Protein AF-A0A651HIM4-F1 (afdb_monomer)

Sequence (150 aa):
MAFEGTDPEVRRVMHVRQCFLGEIRIPLHVDEDRSRTWIVTRQPHGLRLKHDHRHPDGTEEEITQYGGDTRESGSATTQEFHADAFTAELVPGAGNNIWTMELHPGGLFAYQLVRTGEDWVVRWEFDLTAPVDPPPAPWGYEDTEPTHGG

Neare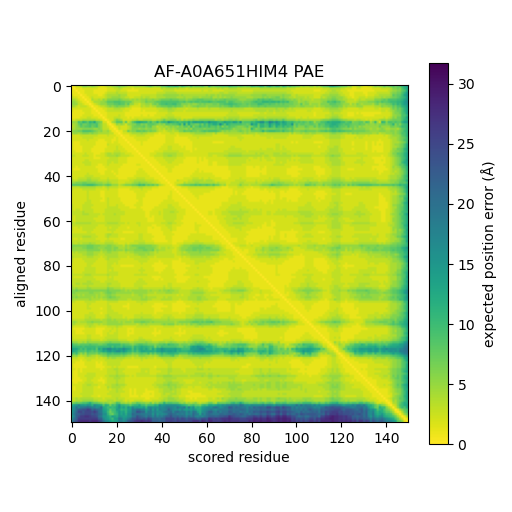st PDB structures (foldseek):
  4gzv-assembly2_H  TM=3.608E-01  e=1.273E-01  Bacteroides ovatus ATCC 8483
  1dky-assembly1_A  TM=3.509E-01  e=6.997E-01  Escherichia coli
  3dpq-assembly1_E  TM=3.080E-01  e=9.131E-01  Escherichia coli K-12
  1q5l-assembly1_A  TM=2.779E-01  e=2.140E+00  Escherichia coli

Mean predicted aligned error: 4.21 Å

Secondary structure (DSSP, 8-state):
-EEEES-SSS-EEEE--EEETTEEEEEEEETTEEEEEEEEEEETTEEEEEEEEB-TTSPBPSS-SEEEE-SS---SSEEEEEE-HHHHHHSTTGGGEEEEEEEETTTEEEEEEEETTSS-EEEEEEEEEEEEPPPPPPTT-TT-------

Structure (mmCIF, N/CA/C/O backbone):
data_AF-A0A651HIM4-F1
#
_entry.id   AF-A0A651HIM4-F1
#
loop_
_atom_site.group_PDB
_atom_site.id
_atom_site.type_symbol
_atom_site.label_atom_id
_atom_site.label_alt_id
_atom_site.label_comp_id
_atom_site.label_asym_id
_atom_site.label_entity_id
_atom_site.label_seq_id
_atom_site.pdbx_PDB_ins_code
_atom_site.Cartn_x
_atom_site.Cartn_y
_atom_site.Cartn_z
_atom_site.occupancy
_atom_site.B_iso_or_equiv
_atom_site.auth_seq_id
_atom_site.auth_comp_id
_atom_site.auth_asym_id
_atom_site.auth_atom_id
_atom_site.pdbx_PDB_model_num
ATOM 1 N N . MET A 1 1 ? -0.524 -10.274 -11.247 1.00 87.25 1 MET A N 1
ATOM 2 C CA . MET A 1 1 ? -0.765 -9.292 -12.337 1.00 87.25 1 MET A CA 1
ATOM 3 C C . MET A 1 1 ? -0.085 -7.988 -11.964 1.00 87.25 1 MET A C 1
ATOM 5 O O . MET A 1 1 ? -0.160 -7.630 -10.792 1.00 87.25 1 MET A O 1
ATOM 9 N N . ALA A 1 2 ? 0.581 -7.318 -12.905 1.00 94.12 2 ALA A N 1
ATOM 10 C CA . ALA A 1 2 ? 1.283 -6.060 -12.661 1.00 94.12 2 ALA A CA 1
ATOM 11 C C . ALA A 1 2 ? 0.692 -4.918 -13.495 1.00 94.12 2 ALA A C 1
ATOM 13 O O . ALA A 1 2 ? 0.234 -5.148 -14.613 1.00 94.12 2 ALA A O 1
ATOM 14 N N . PHE A 1 3 ? 0.704 -3.712 -12.931 1.00 96.62 3 PHE A N 1
ATOM 15 C CA . PHE A 1 3 ? 0.113 -2.509 -13.511 1.00 96.62 3 PHE A CA 1
ATOM 16 C C . PHE A 1 3 ? 1.030 -1.316 -13.252 1.00 96.62 3 PHE A C 1
ATOM 18 O O . PHE A 1 3 ? 1.561 -1.166 -12.147 1.00 96.62 3 PHE A O 1
ATOM 25 N N . GLU A 1 4 ? 1.229 -0.488 -14.271 1.00 95.94 4 GLU A N 1
ATOM 26 C CA . GLU A 1 4 ? 2.030 0.730 -14.172 1.00 95.94 4 GLU A CA 1
ATOM 27 C C . GLU A 1 4 ? 1.163 1.907 -13.700 1.00 95.94 4 GLU A C 1
ATOM 29 O O . GLU A 1 4 ? -0.042 1.962 -13.959 1.00 95.94 4 GLU A O 1
ATOM 34 N N . GLY A 1 5 ? 1.768 2.809 -12.931 1.00 95.00 5 GLY A N 1
ATOM 35 C CA . GLY A 1 5 ? 1.113 4.008 -12.430 1.00 95.00 5 GLY A CA 1
ATOM 36 C C . GLY A 1 5 ? 0.836 5.020 -13.541 1.00 95.00 5 GLY A C 1
ATOM 37 O O . GLY A 1 5 ? 1.515 5.039 -14.564 1.00 95.00 5 GLY A O 1
ATOM 38 N N . THR A 1 6 ? -0.154 5.886 -13.334 1.00 92.56 6 THR A N 1
ATOM 39 C CA . THR A 1 6 ? -0.569 6.898 -14.325 1.00 92.56 6 THR A CA 1
ATOM 40 C C . THR A 1 6 ? 0.291 8.168 -14.322 1.00 92.56 6 THR A C 1
ATOM 42 O O . THR A 1 6 ? 0.195 8.973 -15.248 1.00 92.56 6 THR A O 1
ATOM 45 N N . ASP A 1 7 ? 1.126 8.357 -13.298 1.00 89.06 7 ASP A N 1
ATOM 46 C CA . ASP A 1 7 ? 2.066 9.475 -13.186 1.00 89.06 7 ASP A CA 1
ATOM 47 C C . ASP A 1 7 ? 3.316 9.222 -14.056 1.00 89.06 7 ASP A C 1
ATOM 49 O O . ASP A 1 7 ? 4.058 8.276 -13.777 1.00 89.06 7 ASP A O 1
ATOM 53 N N . PRO A 1 8 ? 3.579 10.052 -15.084 1.00 85.94 8 PRO A N 1
ATOM 54 C CA . PRO A 1 8 ? 4.688 9.845 -16.009 1.00 85.94 8 PRO A CA 1
ATOM 55 C C . PRO A 1 8 ? 6.059 10.266 -15.458 1.00 85.94 8 PRO A C 1
ATOM 57 O O . PRO A 1 8 ? 7.065 9.991 -16.110 1.00 85.94 8 PRO A O 1
ATOM 60 N N . GLU A 1 9 ? 6.134 10.964 -14.318 1.00 89.75 9 GLU A N 1
ATOM 61 C CA . GLU A 1 9 ? 7.410 11.485 -13.800 1.00 89.75 9 GLU A CA 1
ATOM 62 C C . GLU A 1 9 ? 8.257 10.412 -13.112 1.00 89.75 9 GLU A C 1
ATOM 64 O O . GLU A 1 9 ? 9.486 10.466 -13.155 1.00 89.75 9 GLU A O 1
ATOM 69 N N . VAL A 1 10 ? 7.605 9.440 -12.475 1.00 90.31 10 VAL A N 1
ATOM 70 C CA . VAL A 1 10 ? 8.260 8.358 -11.737 1.00 90.31 10 VAL A CA 1
ATOM 71 C C . VAL A 1 10 ? 7.568 7.055 -12.080 1.00 90.31 10 VAL A C 1
ATOM 73 O O . VAL A 1 10 ? 6.369 6.886 -11.819 1.00 90.31 10 VAL A O 1
ATOM 76 N N . ARG A 1 11 ? 8.335 6.100 -12.607 1.00 94.31 11 ARG A N 1
ATOM 77 C CA . ARG A 1 11 ? 7.782 4.814 -13.003 1.00 94.31 11 ARG A CA 1
ATOM 78 C C . ARG A 1 11 ? 7.475 3.982 -11.767 1.00 94.31 11 ARG A C 1
ATOM 80 O O . ARG A 1 11 ? 8.369 3.517 -11.062 1.00 94.31 11 ARG A O 1
ATOM 87 N N . ARG A 1 12 ? 6.185 3.757 -11.521 1.00 96.81 12 ARG A N 1
ATOM 88 C CA . ARG A 1 12 ? 5.699 2.930 -10.412 1.00 96.81 12 ARG A CA 1
ATOM 89 C C . ARG A 1 12 ? 4.999 1.704 -10.957 1.00 96.81 12 ARG A C 1
ATOM 91 O O . ARG A 1 12 ? 4.097 1.842 -11.772 1.00 96.81 12 ARG A O 1
ATOM 98 N N . VAL A 1 13 ? 5.366 0.518 -10.487 1.00 97.38 13 VAL A N 1
ATOM 99 C CA . VAL A 1 13 ? 4.701 -0.729 -10.886 1.00 97.38 13 VAL A CA 1
ATOM 100 C C . VAL A 1 13 ? 4.143 -1.424 -9.654 1.00 97.38 13 VAL A C 1
ATOM 102 O O . VAL A 1 13 ? 4.893 -1.911 -8.804 1.00 97.38 13 VAL A O 1
ATOM 105 N N . MET A 1 14 ? 2.815 -1.484 -9.569 1.00 96.75 14 MET A N 1
ATOM 106 C CA . MET A 1 14 ? 2.101 -2.279 -8.577 1.00 96.75 14 MET A CA 1
ATOM 107 C C . MET A 1 14 ? 1.967 -3.706 -9.098 1.00 96.75 14 MET A C 1
ATOM 109 O O . MET A 1 14 ? 1.416 -3.938 -10.173 1.00 96.75 14 MET A O 1
ATOM 113 N N . HIS A 1 15 ? 2.417 -4.682 -8.320 1.00 94.19 15 HIS A N 1
ATOM 114 C CA . HIS A 1 15 ? 2.308 -6.092 -8.661 1.00 94.19 15 HIS A CA 1
ATOM 115 C C . HIS A 1 15 ? 1.424 -6.795 -7.632 1.00 94.19 15 HIS A C 1
ATOM 117 O O . HIS A 1 15 ? 1.826 -6.998 -6.499 1.00 94.19 15 HIS A O 1
ATOM 123 N N . VAL A 1 16 ? 0.227 -7.242 -8.012 1.00 84.50 16 VAL A N 1
ATOM 124 C CA . VAL A 1 16 ? -0.525 -8.208 -7.194 1.00 84.50 16 VAL A CA 1
ATOM 125 C C . VAL A 1 16 ? 0.101 -9.578 -7.435 1.00 84.50 16 VAL A C 1
ATOM 127 O O . VAL A 1 16 ? -0.246 -10.270 -8.401 1.00 84.50 16 VAL A O 1
ATOM 130 N N . ARG A 1 17 ? 1.114 -9.901 -6.626 1.00 75.75 17 ARG A N 1
ATOM 131 C CA . ARG A 1 17 ? 1.963 -11.089 -6.794 1.00 75.75 17 ARG A CA 1
ATOM 132 C C . ARG A 1 17 ? 1.490 -12.260 -5.938 1.00 75.75 17 ARG A C 1
ATOM 134 O O . ARG A 1 17 ? 1.717 -13.405 -6.306 1.00 75.75 17 ARG A O 1
ATOM 141 N N . GLN A 1 18 ? 0.884 -11.972 -4.788 1.00 80.06 18 GLN A N 1
ATOM 142 C CA . GLN A 1 18 ? 0.846 -12.905 -3.674 1.00 80.06 18 GLN A CA 1
ATOM 143 C C . GLN A 1 18 ? -0.500 -12.893 -2.946 1.00 80.06 18 GLN A C 1
ATOM 145 O O . GLN A 1 18 ? -0.795 -11.934 -2.243 1.00 80.06 18 GLN A O 1
ATOM 150 N N . CYS A 1 19 ? -1.296 -13.956 -3.080 1.00 84.44 19 CYS A N 1
ATOM 151 C CA . CYS A 1 19 ? -2.573 -14.120 -2.383 1.00 84.44 19 CYS A CA 1
ATOM 152 C C . CYS A 1 19 ? -2.597 -15.436 -1.591 1.00 84.44 19 CYS A C 1
ATOM 154 O O . CYS A 1 19 ? -2.546 -16.520 -2.167 1.00 84.44 19 CYS A O 1
ATOM 156 N N . PHE A 1 20 ? -2.722 -15.333 -0.272 1.00 86.50 20 PHE A N 1
ATOM 157 C CA . PHE A 1 20 ? -2.920 -16.430 0.672 1.00 86.50 20 PHE A CA 1
ATOM 158 C C . PHE A 1 20 ? -4.343 -16.372 1.253 1.00 86.50 20 PHE A C 1
ATOM 160 O O . PHE A 1 20 ? -5.051 -15.380 1.088 1.00 86.50 20 PHE A O 1
ATOM 167 N N . LEU A 1 21 ? -4.761 -17.406 1.997 1.00 85.69 21 LEU A N 1
ATOM 168 C CA . LEU A 1 21 ? -6.124 -17.521 2.553 1.00 85.69 21 LEU A CA 1
ATOM 169 C C . LEU A 1 21 ? -6.563 -16.319 3.423 1.00 85.69 21 LEU A C 1
ATOM 171 O O . LEU A 1 21 ? -7.757 -16.073 3.580 1.00 85.69 21 LEU A O 1
ATOM 175 N N . GLY A 1 22 ? -5.617 -15.569 3.991 1.00 91.25 22 GLY A N 1
ATOM 176 C CA . GLY A 1 22 ? -5.901 -14.402 4.828 1.00 91.25 22 GLY A CA 1
ATOM 177 C C . GLY A 1 22 ? -4.942 -13.237 4.631 1.00 91.25 22 GLY A C 1
ATOM 178 O O . GLY A 1 22 ? -4.949 -12.330 5.454 1.00 91.25 22 GLY A O 1
ATOM 179 N N . GLU A 1 23 ? -4.114 -13.253 3.590 1.00 93.69 23 GLU A N 1
ATOM 180 C CA . GLU A 1 23 ? -3.102 -12.222 3.372 1.00 93.69 23 GLU A CA 1
ATOM 181 C C . GLU A 1 23 ? -2.882 -11.993 1.883 1.00 93.69 23 GLU A C 1
ATOM 183 O O . GLU A 1 23 ? -2.755 -12.943 1.114 1.00 93.69 23 GLU A O 1
ATOM 188 N N . ILE A 1 24 ? -2.811 -10.731 1.483 1.00 93.69 24 ILE A N 1
ATOM 189 C CA . ILE A 1 24 ? -2.422 -10.321 0.140 1.00 93.69 24 ILE A CA 1
ATOM 190 C C . ILE A 1 24 ? -1.160 -9.484 0.277 1.00 93.69 24 ILE A C 1
ATOM 192 O O . ILE A 1 24 ? -1.123 -8.554 1.081 1.00 93.69 24 ILE A O 1
ATOM 196 N N . ARG A 1 25 ? -0.138 -9.791 -0.521 1.00 94.75 25 ARG A N 1
ATOM 197 C CA . ARG A 1 25 ? 1.064 -8.964 -0.631 1.00 94.75 25 ARG A CA 1
ATOM 198 C C . ARG A 1 25 ? 1.132 -8.355 -2.022 1.00 94.75 25 ARG A C 1
ATOM 200 O O . ARG A 1 25 ? 1.047 -9.050 -3.041 1.00 94.75 25 ARG A O 1
ATOM 207 N N . ILE A 1 26 ? 1.276 -7.040 -2.043 1.00 96.38 26 ILE A N 1
ATOM 208 C CA . ILE A 1 26 ? 1.249 -6.210 -3.239 1.00 96.38 26 ILE A CA 1
ATOM 209 C C . ILE A 1 26 ? 2.571 -5.440 -3.295 1.00 96.38 26 ILE A C 1
ATOM 211 O O . ILE A 1 26 ? 2.687 -4.366 -2.700 1.00 96.38 26 ILE A O 1
ATOM 215 N N . PRO A 1 27 ? 3.599 -5.997 -3.953 1.00 96.69 27 PRO A N 1
ATOM 216 C CA . PRO A 1 27 ? 4.837 -5.268 -4.183 1.00 96.69 27 PRO A CA 1
ATOM 217 C C . PRO A 1 27 ? 4.622 -3.988 -4.993 1.00 96.69 27 PRO A C 1
ATOM 219 O O . PRO A 1 27 ? 3.908 -3.995 -5.999 1.00 96.69 27 PRO A O 1
ATOM 222 N N . LEU A 1 28 ? 5.290 -2.914 -4.581 1.00 97.25 28 LEU A N 1
ATOM 223 C CA . LEU A 1 28 ? 5.335 -1.635 -5.280 1.00 97.25 28 LEU A CA 1
ATOM 224 C C . LEU A 1 28 ? 6.783 -1.336 -5.673 1.00 97.25 28 LEU A C 1
ATOM 226 O O . LEU A 1 28 ? 7.624 -1.060 -4.821 1.00 97.25 28 LEU A O 1
ATOM 230 N N . HIS A 1 29 ? 7.056 -1.365 -6.971 1.00 97.00 29 HIS A N 1
ATOM 231 C CA . HIS A 1 29 ? 8.361 -1.011 -7.522 1.00 97.00 29 HIS A CA 1
ATOM 232 C C . HIS A 1 29 ? 8.359 0.464 -7.895 1.00 97.00 29 HIS A C 1
ATOM 234 O O . HIS A 1 29 ? 7.386 0.935 -8.485 1.00 97.00 29 HIS A O 1
ATOM 240 N N . VAL A 1 30 ? 9.431 1.172 -7.559 1.00 96.44 30 VAL A N 1
ATOM 241 C CA . VAL A 1 30 ? 9.658 2.563 -7.960 1.00 96.44 30 VAL A CA 1
ATOM 242 C C . VAL A 1 30 ? 10.988 2.584 -8.693 1.00 96.44 30 VAL A C 1
ATOM 244 O O . VAL A 1 30 ? 12.030 2.430 -8.065 1.00 96.44 30 VAL A O 1
ATOM 247 N N . ASP A 1 31 ? 10.945 2.686 -10.017 1.00 94.75 31 ASP A N 1
ATOM 248 C CA . ASP A 1 31 ? 12.114 2.464 -10.872 1.00 94.75 31 ASP A CA 1
ATOM 249 C C . ASP A 1 31 ? 12.817 1.128 -10.516 1.00 94.75 31 ASP A C 1
ATOM 251 O O . ASP A 1 31 ? 12.173 0.071 -10.522 1.00 94.75 31 ASP A O 1
ATOM 255 N N . GLU A 1 32 ? 14.116 1.139 -10.197 1.00 95.19 32 GLU A N 1
ATOM 256 C CA . GLU A 1 32 ? 14.867 -0.047 -9.756 1.00 95.19 32 GLU A CA 1
ATOM 257 C C . GLU A 1 32 ? 14.711 -0.384 -8.263 1.00 95.19 32 GLU A C 1
ATOM 259 O O . GLU A 1 32 ? 15.215 -1.420 -7.815 1.00 95.19 32 GLU A O 1
ATOM 264 N N . ASP A 1 33 ? 14.039 0.462 -7.481 1.00 97.31 33 ASP A N 1
ATOM 265 C CA . ASP A 1 33 ? 13.811 0.247 -6.055 1.00 97.31 33 ASP A CA 1
ATOM 266 C C . ASP A 1 33 ? 12.661 -0.748 -5.838 1.00 97.31 33 ASP A C 1
ATOM 268 O O . ASP A 1 33 ? 11.510 -0.526 -6.233 1.00 97.31 33 ASP A O 1
ATOM 272 N N . ARG A 1 34 ? 12.995 -1.866 -5.184 1.00 96.75 34 ARG A N 1
ATOM 273 C CA . ARG A 1 34 ? 12.105 -3.012 -4.949 1.00 96.75 34 ARG A CA 1
ATOM 274 C C . ARG A 1 34 ? 11.835 -3.255 -3.465 1.00 96.75 34 ARG A C 1
ATOM 276 O O . ARG A 1 34 ? 11.461 -4.364 -3.083 1.00 96.75 34 ARG A O 1
ATOM 283 N N . SER A 1 35 ? 12.056 -2.237 -2.636 1.00 97.56 35 SER A N 1
ATOM 284 C CA . SER A 1 35 ? 11.957 -2.320 -1.174 1.00 97.56 35 SER A CA 1
ATOM 285 C C . SER A 1 35 ? 10.534 -2.499 -0.659 1.00 97.56 35 SER A C 1
ATOM 287 O O . SER A 1 35 ? 10.359 -3.059 0.418 1.00 97.56 35 SER A O 1
ATOM 289 N N . ARG A 1 36 ? 9.516 -2.027 -1.390 1.00 97.62 36 ARG A N 1
ATOM 290 C CA . ARG A 1 36 ? 8.174 -1.792 -0.835 1.00 97.62 36 ARG A CA 1
ATOM 291 C C . ARG A 1 36 ? 7.212 -2.926 -1.148 1.00 97.62 36 ARG A C 1
ATOM 293 O O . ARG A 1 36 ? 6.997 -3.283 -2.307 1.00 97.62 36 ARG A O 1
ATOM 300 N N . THR A 1 37 ? 6.541 -3.416 -0.114 1.00 97.69 37 THR A N 1
ATOM 301 C CA . THR A 1 37 ? 5.415 -4.340 -0.234 1.00 97.69 37 THR A CA 1
ATOM 302 C C . THR A 1 37 ? 4.280 -3.908 0.685 1.00 97.69 37 THR A C 1
ATOM 304 O O . THR A 1 37 ? 4.445 -3.820 1.900 1.00 97.69 37 THR A O 1
ATOM 307 N N . TRP A 1 38 ? 3.098 -3.673 0.115 1.00 98.25 38 TRP A N 1
ATOM 308 C CA . TRP A 1 38 ? 1.879 -3.536 0.907 1.00 98.25 38 TRP A CA 1
ATOM 309 C C . TRP A 1 38 ? 1.361 -4.916 1.288 1.00 98.25 38 TRP A C 1
ATOM 311 O O . TRP A 1 38 ? 1.106 -5.748 0.418 1.00 98.25 38 TRP A O 1
ATOM 321 N N . ILE A 1 39 ? 1.178 -5.152 2.579 1.00 97.56 39 ILE A N 1
ATOM 322 C CA . ILE A 1 39 ? 0.638 -6.395 3.118 1.00 97.56 39 ILE A CA 1
ATOM 323 C C . ILE A 1 39 ? -0.739 -6.095 3.698 1.00 97.56 39 ILE A C 1
ATOM 325 O O . ILE A 1 39 ? -0.863 -5.322 4.649 1.00 97.56 39 ILE A O 1
ATOM 329 N N . VAL A 1 40 ? -1.772 -6.696 3.111 1.00 97.69 40 VAL A N 1
ATOM 330 C CA . VAL A 1 40 ? -3.150 -6.616 3.595 1.00 97.69 40 VAL A CA 1
ATOM 331 C C . VAL A 1 40 ? -3.522 -7.948 4.225 1.00 97.69 40 VAL A C 1
ATOM 333 O O . VAL A 1 40 ? -3.639 -8.954 3.526 1.00 97.69 40 VAL A O 1
ATOM 336 N N . THR A 1 41 ? -3.744 -7.959 5.535 1.00 97.56 41 THR A N 1
ATOM 337 C CA . THR A 1 41 ? -4.038 -9.178 6.299 1.00 97.56 41 THR A CA 1
ATOM 338 C C . THR A 1 41 ? -5.441 -9.114 6.888 1.00 97.56 41 THR A C 1
ATOM 340 O O . THR A 1 41 ? -5.840 -8.113 7.490 1.00 97.56 41 THR A O 1
ATOM 343 N N . ARG A 1 42 ? -6.194 -10.209 6.766 1.00 96.44 42 ARG A N 1
ATOM 344 C CA . ARG A 1 42 ? -7.494 -10.373 7.413 1.00 96.44 42 ARG A CA 1
ATOM 345 C C . ARG A 1 42 ? -7.314 -10.540 8.918 1.00 96.44 42 ARG A C 1
ATOM 347 O O . ARG A 1 42 ? -6.585 -11.415 9.373 1.00 96.44 42 ARG A O 1
ATOM 354 N N . GLN A 1 43 ? -8.030 -9.728 9.681 1.00 95.00 43 GLN A N 1
ATOM 355 C CA . GLN A 1 43 ? -8.094 -9.783 11.138 1.00 95.00 43 GLN A CA 1
ATOM 356 C C . GLN A 1 43 ? -9.456 -10.342 11.586 1.00 95.00 43 GLN A C 1
ATOM 358 O O . GLN A 1 43 ? -10.409 -10.350 10.800 1.00 95.00 43 GLN A O 1
ATOM 363 N N . PRO A 1 44 ? -9.605 -10.768 12.856 1.00 93.75 44 PRO A N 1
ATOM 364 C CA . PRO A 1 44 ? -10.906 -11.169 13.396 1.00 93.75 44 PRO A CA 1
ATOM 365 C C . PRO A 1 44 ? -11.993 -10.089 13.266 1.00 93.75 44 PRO A C 1
ATOM 367 O O . PRO A 1 44 ? -13.167 -10.416 13.110 1.00 93.75 44 PRO A O 1
ATOM 370 N N . HIS A 1 45 ? -11.599 -8.810 13.302 1.00 89.81 45 HIS A N 1
ATOM 371 C CA . HIS A 1 45 ? -12.509 -7.660 13.317 1.00 89.81 45 HIS A CA 1
ATOM 372 C C . HIS A 1 45 ? -12.253 -6.650 12.188 1.00 89.81 45 HIS A C 1
ATOM 374 O O . HIS A 1 45 ? -12.537 -5.470 12.353 1.00 89.81 45 HIS A O 1
ATOM 380 N N . GLY A 1 46 ? -11.727 -7.095 11.043 1.00 95.88 46 GLY A N 1
ATOM 381 C CA . GLY A 1 46 ? -11.506 -6.215 9.895 1.00 95.88 46 GLY A CA 1
ATOM 382 C C . GLY A 1 46 ? -10.276 -6.592 9.085 1.00 95.88 46 GLY A C 1
ATOM 383 O O . GLY A 1 46 ? -9.947 -7.774 8.958 1.00 95.88 46 GLY A O 1
ATOM 384 N N . LEU A 1 47 ? -9.597 -5.587 8.543 1.00 98.00 47 LEU A N 1
ATOM 385 C CA . LEU A 1 47 ? -8.360 -5.740 7.786 1.00 98.00 47 LEU A CA 1
ATOM 386 C C . LEU A 1 47 ? -7.249 -4.892 8.411 1.00 98.00 47 LEU A C 1
ATOM 388 O O . LEU A 1 47 ? -7.499 -3.872 9.054 1.00 98.00 47 LEU A O 1
ATOM 392 N N . ARG A 1 48 ? -6.013 -5.313 8.170 1.00 98.50 48 ARG A N 1
ATOM 393 C CA . ARG A 1 48 ? -4.801 -4.580 8.517 1.00 98.50 48 ARG A CA 1
ATOM 394 C C . ARG A 1 48 ? -3.994 -4.325 7.259 1.00 98.50 48 ARG A C 1
ATOM 396 O O . ARG A 1 48 ? -3.809 -5.253 6.480 1.00 98.50 48 ARG A O 1
ATOM 403 N N . LEU A 1 49 ? -3.487 -3.109 7.110 1.00 98.75 49 LEU A N 1
ATOM 404 C CA . LEU A 1 49 ? -2.496 -2.741 6.107 1.00 98.75 49 LEU A CA 1
ATOM 405 C C . LEU A 1 49 ? -1.150 -2.505 6.792 1.00 98.75 49 LEU A C 1
ATOM 407 O O . LEU A 1 49 ? -1.075 -1.764 7.774 1.00 98.75 49 LEU A O 1
ATOM 411 N N . LYS A 1 50 ? -0.089 -3.097 6.247 1.00 98.69 50 LYS A N 1
ATOM 412 C CA . LYS A 1 50 ? 1.302 -2.878 6.650 1.00 98.69 50 LYS A CA 1
ATOM 413 C C . LYS A 1 50 ? 2.179 -2.577 5.438 1.00 98.69 50 LYS A C 1
ATOM 415 O O . LYS A 1 50 ? 1.956 -3.121 4.360 1.00 98.69 50 LYS A O 1
ATOM 420 N N . HIS A 1 51 ? 3.154 -1.698 5.624 1.00 98.50 51 HIS A N 1
ATOM 421 C CA . HIS A 1 51 ? 4.165 -1.331 4.639 1.00 98.50 51 HIS A CA 1
ATOM 422 C C . HIS A 1 51 ? 5.462 -2.030 5.015 1.00 98.50 51 HIS A C 1
ATOM 424 O O . HIS A 1 51 ? 6.189 -1.550 5.880 1.00 98.50 51 HIS A O 1
ATOM 430 N N . ASP A 1 52 ? 5.729 -3.174 4.395 1.00 98.38 52 ASP A N 1
ATOM 431 C CA . ASP A 1 52 ? 7.005 -3.857 4.555 1.00 98.38 52 ASP A CA 1
ATOM 432 C C . ASP A 1 52 ? 8.028 -3.229 3.607 1.00 98.38 52 ASP A C 1
ATOM 434 O O . ASP A 1 52 ? 7.843 -3.212 2.387 1.00 98.38 52 ASP A O 1
ATOM 438 N N . HIS A 1 53 ? 9.059 -2.651 4.202 1.00 98.19 53 HIS A N 1
ATOM 439 C CA . HIS A 1 53 ? 10.212 -2.060 3.558 1.00 98.19 53 HIS A CA 1
ATOM 440 C C . HIS A 1 53 ? 11.445 -2.898 3.875 1.00 98.19 53 HIS A C 1
ATOM 442 O O . HIS A 1 53 ? 11.742 -3.173 5.043 1.00 98.19 53 HIS A O 1
ATOM 448 N N . ARG A 1 54 ? 12.174 -3.279 2.827 1.00 98.19 54 ARG A N 1
ATOM 449 C CA . ARG A 1 54 ? 13.366 -4.121 2.935 1.00 98.19 54 ARG A CA 1
ATOM 450 C C . ARG A 1 54 ? 14.555 -3.536 2.198 1.00 98.19 54 ARG A C 1
ATOM 452 O O . ARG A 1 54 ? 14.406 -2.937 1.137 1.00 98.19 54 ARG A O 1
ATOM 459 N N . HIS A 1 55 ? 15.738 -3.795 2.733 1.00 97.94 55 HIS A N 1
ATOM 460 C CA . HIS A 1 55 ? 17.011 -3.562 2.071 1.00 97.94 55 HIS A CA 1
ATOM 461 C C . HIS A 1 55 ? 17.233 -4.544 0.904 1.00 97.94 55 HIS A C 1
ATOM 463 O O . HIS A 1 55 ? 16.579 -5.587 0.841 1.00 97.94 55 HIS A O 1
ATOM 469 N N . PRO A 1 56 ? 18.195 -4.275 -0.006 1.00 97.00 56 PRO A N 1
ATOM 470 C CA . PRO A 1 56 ? 18.515 -5.173 -1.120 1.00 97.00 56 PRO A CA 1
ATOM 471 C C . PRO A 1 56 ? 18.927 -6.597 -0.738 1.00 97.00 56 PRO A C 1
ATOM 473 O O . PRO A 1 56 ? 18.846 -7.493 -1.575 1.00 97.00 56 PRO A O 1
ATOM 476 N N . ASP A 1 57 ? 19.384 -6.809 0.498 1.00 95.62 57 ASP A N 1
ATOM 477 C CA . ASP A 1 57 ? 19.707 -8.132 1.043 1.00 95.62 57 ASP A CA 1
ATOM 478 C C . ASP A 1 57 ? 18.485 -8.867 1.631 1.00 95.62 57 ASP A C 1
ATOM 480 O O . ASP A 1 57 ? 18.610 -9.987 2.125 1.00 95.62 57 ASP A O 1
ATOM 484 N N . GLY A 1 58 ? 17.305 -8.245 1.563 1.00 95.94 58 GLY A N 1
ATOM 485 C CA . GLY A 1 58 ? 16.034 -8.779 2.037 1.00 95.94 58 GLY A CA 1
ATOM 486 C C . GLY A 1 58 ? 15.762 -8.566 3.525 1.00 95.94 58 GLY A C 1
ATOM 487 O O . GLY A 1 58 ? 14.691 -8.970 3.989 1.00 95.94 58 GLY A O 1
ATOM 488 N N . THR A 1 59 ? 16.681 -7.949 4.275 1.00 96.88 59 THR A N 1
ATOM 489 C CA . THR A 1 59 ? 16.450 -7.588 5.681 1.00 96.88 59 THR A CA 1
ATOM 490 C C . THR A 1 59 ? 15.512 -6.390 5.802 1.00 96.88 59 THR A C 1
ATOM 492 O O . THR A 1 59 ? 15.418 -5.565 4.897 1.00 96.88 59 THR A O 1
ATOM 495 N N . GLU A 1 60 ? 14.770 -6.320 6.904 1.00 98.00 60 GLU A N 1
ATOM 496 C CA . GLU A 1 60 ? 13.849 -5.218 7.185 1.00 98.00 60 GLU A CA 1
ATOM 497 C C . GLU A 1 60 ? 14.598 -3.895 7.414 1.00 98.00 60 GLU A C 1
ATOM 499 O O . GLU A 1 60 ? 15.624 -3.868 8.096 1.00 98.00 60 GLU A O 1
ATOM 504 N N . GLU A 1 61 ? 14.075 -2.801 6.851 1.00 98.31 61 GLU A N 1
ATOM 505 C CA . GLU A 1 61 ? 14.565 -1.448 7.145 1.00 98.31 61 GLU A CA 1
ATOM 506 C C . GLU A 1 61 ? 14.206 -1.024 8.580 1.00 98.31 61 GLU A C 1
ATOM 508 O O . GLU A 1 61 ? 13.304 -1.579 9.197 1.00 98.31 61 GLU A O 1
ATOM 513 N N . GLU A 1 62 ? 14.860 0.013 9.114 1.00 97.50 62 GLU A N 1
ATOM 514 C CA . GLU A 1 62 ? 14.529 0.550 10.447 1.00 97.50 62 GLU A CA 1
ATOM 515 C C . GLU A 1 62 ? 13.086 1.083 10.522 1.00 97.50 62 GLU A C 1
ATOM 517 O O . GLU A 1 62 ? 12.395 0.891 11.523 1.00 97.50 62 GLU A O 1
ATOM 522 N N . ILE A 1 63 ? 12.615 1.732 9.451 1.00 97.75 63 ILE A N 1
ATOM 523 C CA . ILE A 1 63 ? 11.255 2.274 9.348 1.00 97.75 63 ILE A CA 1
ATOM 524 C C . ILE A 1 63 ? 10.446 1.398 8.390 1.00 97.75 63 ILE A C 1
ATOM 526 O O . ILE A 1 63 ? 10.329 1.669 7.197 1.00 97.75 63 ILE A O 1
ATOM 530 N N . THR A 1 64 ? 9.862 0.343 8.941 1.00 98.44 64 THR A N 1
ATOM 531 C CA . THR A 1 64 ? 9.066 -0.657 8.220 1.00 98.44 64 THR A CA 1
ATOM 532 C C . THR A 1 64 ? 7.876 -1.098 9.073 1.00 98.44 64 THR A C 1
ATOM 534 O O . THR A 1 64 ? 7.731 -0.682 10.220 1.00 98.44 64 THR A O 1
ATOM 537 N N . GLN A 1 65 ? 6.978 -1.907 8.515 1.00 98.25 65 GLN A N 1
ATOM 538 C CA . GLN A 1 65 ? 5.781 -2.441 9.172 1.00 98.25 65 GLN A CA 1
ATOM 539 C C . GLN A 1 65 ? 4.842 -1.357 9.737 1.00 98.25 65 GLN A C 1
ATOM 541 O O . GLN A 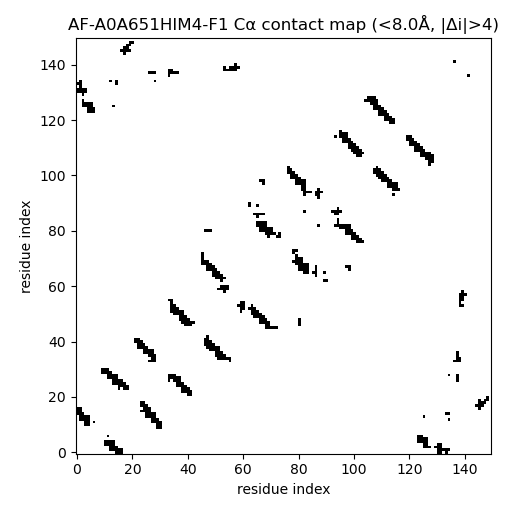1 65 ? 4.006 -1.620 10.608 1.00 98.25 65 GLN A O 1
ATOM 546 N N . TYR A 1 66 ? 4.928 -0.123 9.242 1.00 98.50 66 TYR A N 1
ATOM 547 C CA . TYR A 1 66 ? 3.968 0.929 9.567 1.00 98.50 66 TYR A CA 1
ATOM 548 C C . TYR A 1 66 ? 2.691 0.759 8.732 1.00 98.50 66 TYR A C 1
ATOM 550 O O . TYR A 1 66 ? 2.685 0.144 7.666 1.00 98.50 66 TYR A O 1
ATOM 558 N N . GLY A 1 67 ? 1.573 1.286 9.208 1.00 98.44 67 GLY A N 1
ATOM 559 C CA . GLY A 1 67 ? 0.276 1.164 8.559 1.00 98.44 67 GLY A CA 1
ATOM 560 C C . GLY A 1 67 ? -0.861 1.273 9.563 1.00 98.44 67 GLY A C 1
ATOM 561 O O . GLY A 1 67 ? -0.785 2.043 10.518 1.00 98.44 67 GLY A O 1
ATOM 562 N N . GLY A 1 68 ? -1.931 0.517 9.352 1.00 98.31 68 GLY A N 1
ATOM 563 C CA . GLY A 1 68 ? -3.153 0.741 10.103 1.00 98.31 68 GLY A CA 1
ATOM 564 C C . GLY A 1 68 ? -4.181 -0.368 10.022 1.00 98.31 68 GLY A C 1
ATOM 565 O O . GLY A 1 68 ? -4.053 -1.323 9.257 1.00 98.31 68 GLY A O 1
ATOM 566 N N . ASP A 1 69 ? -5.229 -0.188 10.813 1.00 98.56 69 ASP A N 1
ATOM 567 C CA . ASP A 1 69 ? -6.368 -1.091 10.908 1.00 98.56 69 ASP A CA 1
ATOM 568 C C . ASP A 1 69 ? -7.640 -0.403 10.410 1.00 98.56 69 ASP A C 1
ATOM 570 O O . ASP A 1 69 ? -7.825 0.814 10.539 1.00 98.56 69 ASP A O 1
ATOM 574 N N . THR A 1 70 ? -8.546 -1.193 9.847 1.00 98.44 70 THR A N 1
ATOM 575 C CA . THR A 1 70 ? -9.886 -0.722 9.492 1.00 98.44 70 THR A CA 1
ATOM 576 C C . THR A 1 70 ? -10.687 -0.398 10.748 1.00 98.44 70 THR A C 1
ATOM 578 O O . THR A 1 70 ? -10.689 -1.185 11.695 1.00 98.44 70 THR A O 1
ATOM 581 N N . ARG A 1 71 ? -11.421 0.717 10.741 1.00 96.06 71 ARG A N 1
ATOM 582 C CA . ARG A 1 71 ? -12.409 1.039 11.790 1.00 96.06 71 ARG A CA 1
ATOM 583 C C . ARG A 1 71 ? -13.836 0.694 11.383 1.00 96.06 71 ARG A C 1
ATOM 585 O O . ARG A 1 71 ? -14.633 0.302 12.223 1.00 96.06 71 ARG A O 1
ATOM 592 N N . GLU A 1 72 ? -14.113 0.796 10.091 1.00 94.56 72 GLU A N 1
ATOM 593 C CA . GLU A 1 72 ? -15.413 0.539 9.483 1.00 94.56 72 GLU A CA 1
ATOM 594 C C . GLU A 1 72 ? -15.267 -0.485 8.355 1.00 94.56 72 GLU A C 1
ATOM 596 O O . GLU A 1 72 ? -14.168 -0.707 7.837 1.00 94.56 72 GLU A O 1
ATOM 601 N N . SER A 1 73 ? -16.387 -1.071 7.926 1.00 91.88 73 SER A N 1
ATOM 602 C CA . SER A 1 73 ? -16.431 -2.080 6.855 1.00 91.88 73 SER A CA 1
ATOM 603 C C . SER A 1 73 ? -16.029 -1.569 5.467 1.00 91.88 73 SER A C 1
ATOM 605 O O . SER A 1 73 ? -15.974 -2.367 4.536 1.00 91.88 73 SER A O 1
ATOM 607 N N . GLY A 1 74 ? -15.831 -0.257 5.308 1.00 94.12 74 GLY A N 1
ATOM 608 C CA . GLY A 1 74 ? -15.591 0.368 4.012 1.00 94.12 74 GLY A CA 1
ATOM 609 C C . GLY A 1 74 ? -16.806 0.291 3.083 1.00 94.12 74 GLY A C 1
ATOM 610 O O . GLY A 1 74 ? -17.952 0.138 3.519 1.00 94.12 74 GLY A O 1
ATOM 611 N N . SER A 1 75 ? -16.543 0.414 1.785 1.00 95.88 75 SER A N 1
ATOM 612 C CA . SER A 1 75 ? -17.505 0.227 0.700 1.00 95.88 75 SER A CA 1
ATOM 613 C C . SER A 1 75 ? -17.114 -0.981 -0.158 1.00 95.88 75 SER A C 1
ATOM 615 O O . SER A 1 75 ? -16.087 -1.618 0.060 1.00 95.88 75 SER A O 1
ATOM 617 N N . ALA A 1 76 ? -17.911 -1.286 -1.184 1.00 94.56 76 ALA A N 1
ATOM 618 C CA . ALA A 1 76 ? -17.567 -2.333 -2.147 1.00 94.56 76 ALA A CA 1
ATOM 619 C C . ALA A 1 76 ? -16.263 -2.053 -2.924 1.00 94.56 76 ALA A C 1
ATOM 621 O O . ALA A 1 76 ? -15.678 -2.982 -3.475 1.00 94.56 76 ALA A O 1
ATOM 622 N N . THR A 1 77 ? -15.827 -0.792 -2.988 1.00 96.88 77 THR A N 1
ATOM 623 C CA . THR A 1 77 ? -14.698 -0.339 -3.814 1.00 96.88 77 THR A CA 1
ATOM 624 C C . THR A 1 77 ? -13.628 0.400 -3.019 1.00 96.88 77 THR A C 1
ATOM 626 O O . THR A 1 77 ? -12.635 0.818 -3.601 1.00 96.88 77 THR A O 1
ATOM 629 N N . THR A 1 78 ? -13.807 0.625 -1.717 1.00 97.94 78 THR A N 1
ATOM 630 C CA . THR A 1 78 ? -12.924 1.505 -0.941 1.00 97.94 78 THR A CA 1
ATOM 631 C C . THR A 1 78 ? -12.800 1.023 0.493 1.00 97.94 78 THR A C 1
ATOM 633 O O . THR A 1 78 ? -13.806 0.764 1.151 1.00 97.94 78 THR A O 1
ATOM 636 N N . GLN A 1 79 ? -11.572 0.974 1.002 1.00 98.38 79 GLN A N 1
ATOM 637 C CA . GLN A 1 79 ? -11.293 0.692 2.405 1.00 98.38 79 GLN A CA 1
ATOM 638 C C . GLN A 1 79 ? -10.275 1.682 2.964 1.00 98.38 79 GLN A C 1
ATOM 640 O O . GLN A 1 79 ? -9.254 1.960 2.337 1.00 98.38 79 GLN A O 1
ATOM 645 N N . GLU A 1 80 ? -10.545 2.163 4.175 1.00 98.44 80 GLU A N 1
ATOM 646 C CA . GLU A 1 80 ? -9.635 3.004 4.950 1.00 98.44 80 GLU A CA 1
ATOM 647 C C . GLU A 1 80 ? -8.964 2.211 6.074 1.00 98.44 80 GLU A C 1
ATOM 649 O O . GLU A 1 80 ? -9.590 1.355 6.709 1.00 98.44 80 GLU A O 1
ATOM 654 N N . PHE A 1 81 ? -7.701 2.541 6.332 1.00 98.50 81 PHE A N 1
ATOM 655 C CA . PHE A 1 81 ? -6.852 1.996 7.382 1.00 98.50 81 PHE A CA 1
ATOM 656 C C . PHE A 1 81 ? -6.299 3.165 8.197 1.00 98.50 81 PHE A C 1
ATOM 658 O O . PHE A 1 81 ? -5.541 3.989 7.685 1.00 98.50 81 PHE A O 1
ATOM 665 N N . HIS A 1 82 ? -6.674 3.251 9.469 1.00 98.19 82 HIS A N 1
ATOM 666 C CA . HIS A 1 82 ? -6.187 4.297 10.365 1.00 98.19 82 HIS A CA 1
ATOM 667 C C . HIS A 1 82 ? -4.924 3.830 11.073 1.00 98.19 82 HIS A C 1
ATOM 669 O O . HIS A 1 82 ? -4.873 2.678 11.506 1.00 98.19 82 HIS A O 1
ATOM 675 N N . ALA A 1 83 ? -3.956 4.733 11.237 1.00 98.25 83 ALA A N 1
ATOM 676 C CA . ALA A 1 83 ? -2.707 4.450 11.934 1.00 98.25 83 ALA A CA 1
ATOM 677 C C . ALA A 1 83 ? -2.909 3.690 13.242 1.00 98.25 83 ALA A C 1
ATOM 679 O O . ALA A 1 83 ? -3.702 4.083 14.103 1.00 98.25 83 ALA A O 1
ATOM 680 N N . ASP A 1 84 ? -2.186 2.579 13.354 1.00 97.88 84 ASP A N 1
ATOM 681 C CA . ASP A 1 84 ? -2.143 1.791 14.572 1.00 97.88 84 ASP A CA 1
ATOM 682 C C . ASP A 1 84 ? -1.117 2.356 15.564 1.00 97.88 84 ASP A C 1
ATOM 684 O O . ASP A 1 84 ? -0.334 3.262 15.260 1.00 97.88 84 ASP A O 1
ATOM 688 N N . ALA A 1 85 ? -1.129 1.818 16.785 1.00 97.69 85 ALA A N 1
ATOM 689 C CA . ALA A 1 85 ? -0.240 2.274 17.850 1.00 97.69 85 ALA A CA 1
ATOM 690 C C . ALA A 1 85 ? 1.243 2.119 17.476 1.00 97.69 85 ALA A C 1
ATOM 692 O O . ALA A 1 85 ? 2.032 3.019 17.750 1.00 97.69 85 ALA A O 1
ATOM 693 N N . PHE A 1 86 ? 1.598 1.021 16.796 1.00 98.12 86 PHE A N 1
ATOM 694 C CA . PHE A 1 86 ? 2.961 0.784 16.322 1.00 98.12 86 PHE A CA 1
ATOM 695 C C . PHE A 1 86 ? 3.429 1.907 15.393 1.00 98.12 86 PHE A C 1
ATOM 697 O O . PHE A 1 86 ? 4.523 2.435 15.548 1.00 98.12 86 PHE A O 1
ATOM 704 N N . THR A 1 87 ? 2.577 2.329 14.462 1.00 98.25 87 THR A N 1
ATOM 705 C CA . THR A 1 87 ? 2.909 3.405 13.525 1.00 98.25 87 THR A CA 1
ATOM 706 C C . THR A 1 87 ? 3.048 4.757 14.213 1.00 98.25 87 THR A C 1
ATOM 708 O O . THR A 1 87 ? 3.947 5.525 13.873 1.00 98.25 87 THR A O 1
ATOM 711 N N . ALA A 1 88 ? 2.181 5.048 15.186 1.00 97.06 88 ALA A N 1
ATOM 712 C CA . ALA A 1 88 ? 2.253 6.281 15.964 1.00 97.06 88 ALA A CA 1
ATOM 713 C C . ALA A 1 88 ? 3.536 6.375 16.809 1.00 97.06 88 ALA A C 1
ATOM 715 O O . ALA A 1 88 ? 4.049 7.475 17.008 1.00 97.06 88 ALA A O 1
ATOM 716 N N . GLU A 1 89 ? 4.041 5.238 17.296 1.00 97.88 89 GLU A N 1
ATOM 717 C CA . GLU A 1 89 ? 5.299 5.147 18.041 1.00 97.88 89 GLU A CA 1
ATOM 718 C C . GLU A 1 89 ? 6.521 5.216 17.117 1.00 97.88 89 GLU A C 1
ATOM 720 O O . GLU A 1 89 ? 7.466 5.948 17.403 1.00 97.88 89 GLU A O 1
ATOM 725 N N . LEU A 1 90 ? 6.484 4.495 15.991 1.00 97.75 90 LEU A N 1
ATOM 726 C CA . LEU A 1 90 ? 7.601 4.395 15.055 1.00 97.75 90 LEU A CA 1
ATOM 727 C C . LEU A 1 90 ? 7.870 5.709 14.307 1.00 97.75 90 LEU A C 1
ATOM 729 O O . LEU A 1 90 ? 9.025 6.083 14.115 1.00 97.75 90 LEU A O 1
ATOM 733 N N . VAL A 1 91 ? 6.819 6.403 13.853 1.00 94.62 91 VAL A N 1
ATOM 734 C CA . VAL A 1 91 ? 6.951 7.584 12.987 1.00 94.62 91 VAL A CA 1
ATOM 735 C C . VAL A 1 91 ? 6.296 8.804 13.645 1.00 94.62 91 VAL A C 1
ATOM 737 O O . VAL A 1 91 ? 5.064 8.916 13.657 1.00 94.62 91 VAL A O 1
ATOM 740 N N . PRO A 1 92 ? 7.089 9.775 14.143 1.00 91.44 92 PRO A N 1
ATOM 741 C CA . PRO A 1 92 ? 6.562 11.008 14.717 1.00 91.44 92 PRO A CA 1
ATOM 742 C C . PRO A 1 92 ? 5.589 11.721 13.767 1.00 91.44 92 PRO A C 1
ATOM 744 O O . PRO A 1 92 ? 5.899 11.981 12.605 1.00 91.44 92 PRO A O 1
ATOM 747 N N . GLY A 1 93 ? 4.389 12.026 14.264 1.00 90.12 93 GLY A N 1
ATOM 748 C CA . GLY A 1 93 ? 3.330 12.683 13.488 1.00 90.12 93 GLY A CA 1
ATOM 749 C C . GLY A 1 93 ? 2.497 11.756 12.592 1.00 90.12 93 GLY A C 1
ATOM 750 O O . GLY A 1 93 ? 1.506 12.205 12.024 1.00 90.12 93 GLY A O 1
ATOM 751 N N . ALA A 1 94 ? 2.818 10.460 12.491 1.00 93.56 94 ALA A N 1
ATOM 752 C CA . ALA A 1 94 ? 2.043 9.519 11.676 1.00 93.56 94 ALA A CA 1
ATOM 753 C C . ALA A 1 94 ? 0.796 8.948 12.372 1.00 93.56 94 ALA A C 1
ATOM 755 O O . ALA A 1 94 ? 0.001 8.279 11.719 1.00 93.56 94 ALA A O 1
ATOM 756 N N . GLY A 1 95 ? 0.578 9.222 13.665 1.00 95.38 95 GLY A N 1
ATOM 757 C CA . GLY A 1 95 ? -0.576 8.697 14.421 1.00 95.38 95 GLY A CA 1
ATOM 758 C C . GLY A 1 95 ? -1.950 9.145 13.898 1.00 95.38 95 GLY A C 1
ATOM 759 O O . GLY A 1 95 ? -2.971 8.556 14.238 1.00 95.38 95 GLY A O 1
ATOM 760 N N . ASN A 1 96 ? -1.961 10.159 13.036 1.00 95.00 96 ASN A N 1
ATOM 761 C CA . ASN A 1 96 ? -3.140 10.727 12.390 1.00 95.00 96 ASN A CA 1
ATOM 762 C C . ASN A 1 96 ? -3.237 10.368 10.896 1.00 95.00 96 ASN A C 1
ATOM 764 O O . ASN A 1 96 ? -4.068 10.937 10.180 1.00 95.00 96 ASN A O 1
ATOM 768 N N . ASN A 1 97 ? -2.380 9.461 10.418 1.00 97.38 97 ASN A N 1
ATOM 769 C CA . ASN A 1 97 ? -2.411 8.974 9.048 1.00 97.38 97 ASN A CA 1
ATOM 770 C C . ASN A 1 97 ? -3.643 8.093 8.808 1.00 97.38 97 ASN A C 1
ATOM 772 O O . ASN A 1 97 ? -4.011 7.248 9.632 1.00 97.38 97 ASN A O 1
ATOM 776 N N . ILE A 1 98 ? -4.238 8.273 7.635 1.00 97.81 98 ILE A N 1
ATOM 777 C CA . ILE A 1 98 ? -5.276 7.417 7.080 1.00 97.81 98 ILE A CA 1
ATOM 778 C C . ILE A 1 98 ? -4.802 6.993 5.698 1.00 97.81 98 ILE A C 1
ATOM 780 O O . ILE A 1 98 ? -4.596 7.831 4.818 1.00 97.81 98 ILE A O 1
ATOM 784 N N . TRP A 1 99 ? -4.620 5.689 5.527 1.00 98.62 99 TRP A N 1
ATOM 785 C CA . TRP A 1 99 ? -4.388 5.091 4.222 1.00 98.62 99 TRP A CA 1
ATOM 786 C C . TRP A 1 99 ? -5.710 4.642 3.628 1.00 98.62 99 TRP A C 1
ATOM 788 O O . TRP A 1 99 ? -6.535 4.059 4.328 1.00 98.62 99 TRP A O 1
ATOM 798 N N . THR A 1 100 ? -5.886 4.844 2.331 1.00 98.44 100 THR A N 1
ATOM 799 C CA . THR A 1 100 ? -7.066 4.394 1.599 1.00 98.44 100 THR A CA 1
ATOM 800 C C . THR A 1 100 ? -6.620 3.549 0.419 1.00 98.44 100 THR A C 1
ATOM 802 O O . THR A 1 100 ? -5.767 3.970 -0.361 1.00 98.44 100 THR A O 1
ATOM 805 N N . MET A 1 101 ? -7.207 2.361 0.283 1.00 98.44 101 MET A N 1
ATOM 806 C CA . MET A 1 101 ? -7.117 1.557 -0.933 1.00 98.44 101 MET A CA 1
ATOM 807 C C . MET A 1 101 ? -8.469 1.580 -1.638 1.00 98.44 101 MET A C 1
ATOM 809 O O . MET A 1 101 ? -9.501 1.276 -1.037 1.00 98.44 101 MET A O 1
ATOM 813 N N . GLU A 1 102 ? -8.452 1.950 -2.911 1.00 98.06 102 GLU A N 1
ATOM 814 C CA . GLU A 1 102 ? -9.613 2.025 -3.787 1.00 98.06 102 GLU A CA 1
ATOM 815 C C . GLU A 1 102 ? -9.424 1.054 -4.953 1.00 98.06 102 GLU A C 1
ATOM 817 O O . GLU A 1 102 ? -8.364 1.012 -5.572 1.00 98.06 102 GLU A O 1
ATOM 822 N N . LEU A 1 103 ? -10.447 0.258 -5.247 1.00 96.38 103 LEU A N 1
ATOM 823 C CA . LEU A 1 103 ? -10.441 -0.741 -6.305 1.00 96.38 103 LEU A CA 1
ATOM 824 C C . LEU A 1 103 ? -11.761 -0.686 -7.074 1.00 96.38 103 LEU A C 1
ATOM 826 O O . LEU A 1 103 ? -12.817 -1.041 -6.551 1.00 96.38 103 LEU A O 1
ATOM 830 N N . HIS A 1 104 ? -11.668 -0.326 -8.349 1.00 96.19 104 HIS A N 1
ATOM 831 C CA . HIS A 1 104 ? -12.729 -0.454 -9.343 1.00 96.19 104 HIS A CA 1
ATOM 832 C C . HIS A 1 104 ? -12.366 -1.608 -10.278 1.00 96.19 104 HIS A C 1
ATOM 8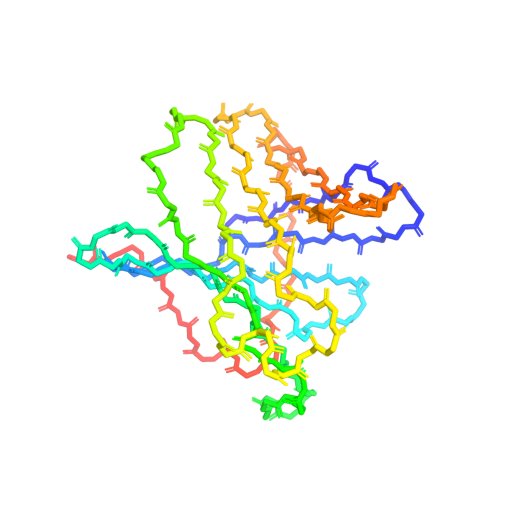34 O O . HIS A 1 104 ? -11.470 -1.447 -11.114 1.00 96.19 104 HIS A O 1
ATOM 840 N N . PRO A 1 105 ? -13.002 -2.786 -10.140 1.00 91.12 105 PRO A N 1
ATOM 841 C CA . PRO A 1 105 ? -12.651 -3.963 -10.928 1.00 91.12 105 PRO A CA 1
ATOM 842 C C . PRO A 1 105 ? -12.657 -3.677 -12.434 1.00 91.12 105 PRO A C 1
ATOM 844 O O . PRO A 1 105 ? -13.644 -3.182 -12.972 1.00 91.12 105 PRO A O 1
ATOM 847 N N . GLY A 1 106 ? -11.551 -3.998 -13.111 1.00 90.94 106 GLY A N 1
ATOM 848 C CA . GLY A 1 106 ? -11.397 -3.749 -14.548 1.00 90.94 106 GLY A CA 1
ATOM 849 C C . GLY A 1 106 ? -11.289 -2.270 -14.933 1.00 90.94 106 GLY A C 1
ATOM 850 O O . GLY A 1 106 ? -11.531 -1.951 -16.091 1.00 90.94 106 GLY A O 1
ATOM 851 N N . GLY A 1 107 ? -10.966 -1.381 -13.988 1.00 95.25 107 GLY A N 1
ATOM 852 C CA . GLY A 1 107 ? -10.767 0.047 -14.237 1.00 95.25 107 GLY A CA 1
ATOM 853 C C . GLY A 1 107 ? -9.523 0.596 -13.544 1.00 95.25 107 GLY A C 1
ATOM 854 O O . GLY A 1 107 ? -8.504 0.812 -14.186 1.00 95.25 107 GLY A O 1
ATOM 855 N N . LEU A 1 108 ? -9.595 0.812 -12.230 1.00 95.88 108 LEU A N 1
ATOM 856 C CA . LEU A 1 108 ? -8.593 1.573 -11.478 1.00 95.88 108 LEU A CA 1
ATOM 857 C C . LEU A 1 108 ? -8.286 0.906 -10.137 1.00 95.88 108 LEU A C 1
ATOM 859 O O . LEU A 1 108 ? -9.200 0.481 -9.429 1.00 95.88 108 LEU A O 1
ATOM 863 N N . PHE A 1 109 ? -7.012 0.892 -9.755 1.00 97.81 109 PHE A N 1
ATOM 864 C CA . PHE A 1 109 ? -6.609 0.787 -8.357 1.00 97.81 109 PHE A CA 1
ATOM 865 C C . PHE A 1 109 ? -5.977 2.105 -7.920 1.00 97.81 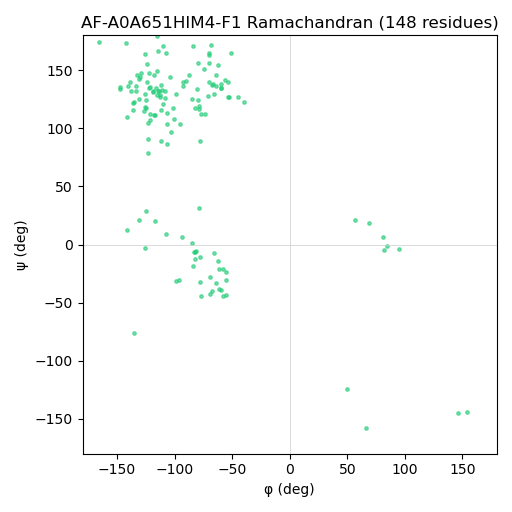109 PHE A C 1
ATOM 867 O O . PHE A 1 109 ? -5.162 2.664 -8.653 1.00 97.81 109 PHE A O 1
ATOM 874 N N . ALA A 1 110 ? -6.314 2.586 -6.728 1.00 98.06 110 ALA A N 1
ATOM 875 C CA . ALA A 1 110 ? -5.649 3.732 -6.136 1.00 98.06 110 ALA A CA 1
ATOM 876 C C . ALA A 1 110 ? -5.223 3.460 -4.696 1.00 98.06 110 ALA A C 1
ATOM 878 O O . ALA A 1 110 ? -5.937 2.837 -3.910 1.00 98.06 110 ALA 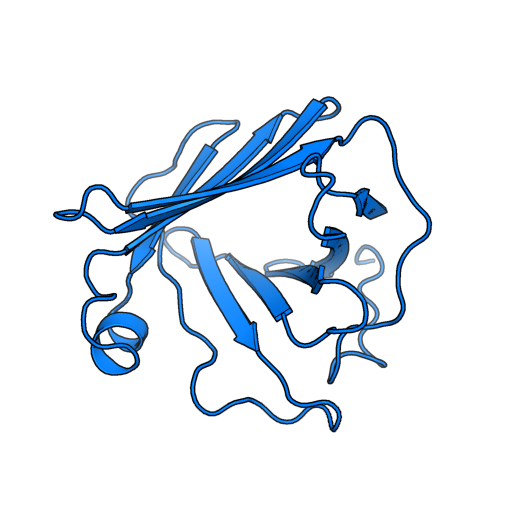A O 1
ATOM 879 N N . TYR A 1 111 ? -4.054 3.984 -4.355 1.00 98.19 111 TYR A N 1
ATOM 880 C CA . TYR A 1 111 ? -3.547 4.071 -2.997 1.00 98.19 111 TYR A CA 1
ATOM 881 C C . TYR A 1 111 ? -3.448 5.546 -2.621 1.00 98.19 111 TYR A C 1
ATOM 883 O O . TYR A 1 111 ? -2.909 6.350 -3.383 1.00 98.19 111 TYR A O 1
ATOM 891 N N . GLN A 1 112 ? -3.948 5.903 -1.445 1.00 97.94 112 GLN A N 1
ATOM 892 C CA . GLN A 1 112 ? -3.898 7.263 -0.931 1.00 97.94 112 GLN A CA 1
ATOM 893 C C . GLN A 1 112 ? -3.424 7.274 0.518 1.00 97.94 112 GLN A C 1
ATOM 895 O O . GLN A 1 112 ? -3.751 6.381 1.294 1.00 97.94 112 GLN A O 1
ATOM 900 N N . LEU A 1 113 ? -2.693 8.318 0.886 1.00 97.31 113 LEU A N 1
ATOM 901 C CA . LEU A 1 113 ? -2.359 8.660 2.258 1.00 97.31 113 LEU A CA 1
ATOM 902 C C . LEU A 1 113 ? -2.802 10.098 2.525 1.00 97.31 113 LEU A C 1
ATOM 904 O O . LEU A 1 113 ? -2.381 11.022 1.831 1.00 97.31 113 LEU A O 1
ATOM 908 N N . VAL A 1 114 ? -3.628 10.269 3.553 1.00 95.75 114 VAL A N 1
ATOM 909 C CA . VAL A 1 114 ? -3.994 11.565 4.129 1.00 95.75 114 VAL A CA 1
ATOM 910 C C . VAL A 1 114 ? -3.426 11.632 5.537 1.00 95.75 114 VAL A C 1
ATOM 912 O O . VAL A 1 114 ? -3.626 10.710 6.332 1.00 95.75 114 VAL A O 1
ATOM 915 N N . ARG A 1 115 ? -2.760 12.734 5.883 1.00 91.81 115 ARG A N 1
ATOM 916 C CA . ARG A 1 115 ? -2.406 13.021 7.275 1.00 91.81 115 ARG A CA 1
ATOM 917 C C . ARG A 1 115 ? -3.392 14.030 7.846 1.00 91.81 115 ARG A C 1
ATOM 919 O O . ARG A 1 115 ? -3.393 15.196 7.471 1.00 91.81 115 ARG A O 1
ATOM 926 N N . THR A 1 116 ? -4.265 13.575 8.742 1.00 83.81 116 THR A N 1
ATOM 927 C CA . THR A 1 116 ? -5.319 14.447 9.279 1.00 83.81 116 THR A CA 1
ATOM 928 C C . THR A 1 116 ? -4.727 15.592 10.107 1.00 83.81 116 THR A C 1
ATOM 930 O O . THR A 1 116 ? -3.891 15.375 10.985 1.00 83.81 116 THR A O 1
ATOM 933 N N . GLY A 1 117 ? -5.161 16.820 9.809 1.00 81.31 117 GLY A N 1
ATOM 934 C CA . GLY A 1 117 ? -4.614 18.051 10.393 1.00 81.31 117 GLY A CA 1
ATOM 935 C C . GLY A 1 117 ? -3.529 18.734 9.552 1.00 81.31 117 GLY A C 1
ATOM 936 O O . GLY A 1 117 ? -3.101 19.826 9.916 1.00 81.31 117 GLY A O 1
ATOM 937 N N . GLU A 1 118 ? -3.125 18.138 8.428 1.00 80.81 118 GLU A N 1
ATOM 938 C CA . GLU A 1 118 ? -2.232 18.737 7.433 1.00 80.81 118 GLU A CA 1
ATOM 939 C C . GLU A 1 118 ? -2.933 18.776 6.062 1.00 80.81 118 GLU A C 1
ATOM 941 O O . GLU A 1 118 ? -3.694 17.870 5.727 1.00 80.81 118 GLU A O 1
ATOM 946 N N . ASP A 1 119 ? -2.640 19.782 5.231 1.00 81.00 119 ASP A N 1
ATOM 947 C CA . ASP A 1 119 ? -3.121 19.859 3.835 1.00 81.00 119 ASP A CA 1
ATOM 948 C C . ASP A 1 119 ? -2.292 18.959 2.890 1.00 81.00 119 ASP A C 1
ATOM 950 O O . ASP A 1 119 ? -2.059 19.281 1.723 1.00 81.00 119 ASP A O 1
ATOM 954 N N . TRP A 1 120 ? -1.784 17.836 3.405 1.00 80.44 120 TRP A N 1
ATOM 955 C CA . TRP A 1 120 ? -0.872 16.945 2.698 1.00 80.44 120 TRP A CA 1
ATOM 956 C C . TRP A 1 120 ? -1.554 15.623 2.343 1.00 80.44 120 TRP A C 1
ATOM 958 O O . TRP A 1 120 ? -2.020 14.877 3.211 1.00 80.44 120 TRP A O 1
ATOM 968 N N . VAL A 1 121 ? -1.592 15.336 1.039 1.00 89.75 121 VAL A N 1
ATOM 969 C CA . VAL A 1 121 ? -2.183 14.128 0.460 1.00 89.75 121 VAL A CA 1
ATOM 970 C C . VAL A 1 121 ? -1.222 13.546 -0.568 1.00 89.75 121 VAL A C 1
ATOM 972 O O . VAL A 1 121 ? -0.738 14.256 -1.448 1.00 89.75 121 VAL A O 1
ATOM 975 N N . VAL A 1 122 ? -0.983 12.240 -0.485 1.00 94.00 122 VAL A N 1
ATOM 976 C CA . VAL A 1 122 ? -0.324 11.461 -1.541 1.00 94.00 122 VAL A CA 1
ATOM 977 C C . VAL A 1 122 ? -1.357 10.532 -2.144 1.00 94.00 122 VAL A C 1
ATOM 979 O O . VAL A 1 122 ? -2.058 9.848 -1.403 1.00 94.00 122 VAL A O 1
ATOM 982 N N . ARG A 1 123 ? -1.437 10.476 -3.473 1.00 95.81 123 ARG A N 1
ATOM 983 C CA . ARG A 1 123 ? -2.290 9.531 -4.193 1.00 95.81 123 ARG A CA 1
ATOM 984 C C . ARG A 1 123 ? -1.539 8.955 -5.386 1.00 95.81 123 ARG A C 1
ATOM 986 O O . ARG A 1 123 ? -0.946 9.702 -6.157 1.00 95.81 123 ARG A O 1
ATOM 993 N N . TRP A 1 124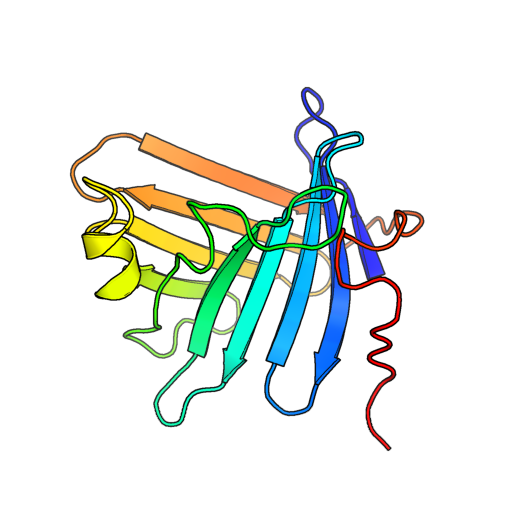 ? -1.582 7.636 -5.524 1.00 97.38 124 TRP A N 1
ATOM 994 C CA . TRP A 1 124 ? -1.049 6.896 -6.662 1.00 97.38 124 TRP A CA 1
ATOM 995 C C . TRP A 1 124 ? -2.161 6.073 -7.292 1.00 97.38 124 TRP A C 1
ATOM 997 O O . TRP A 1 124 ? -2.924 5.417 -6.586 1.00 97.38 124 TRP A O 1
ATOM 1007 N N . GLU A 1 125 ? -2.231 6.109 -8.614 1.00 97.62 125 GLU A N 1
ATOM 1008 C CA . GLU A 1 125 ? -3.279 5.490 -9.418 1.00 97.62 125 GLU A CA 1
ATOM 1009 C C . GLU A 1 125 ? -2.659 4.538 -10.438 1.00 97.62 125 GLU A C 1
ATOM 1011 O O . GLU A 1 125 ? -1.621 4.849 -11.018 1.00 97.62 125 GLU A O 1
ATOM 1016 N N . PHE A 1 126 ? -3.295 3.386 -10.643 1.00 97.56 126 PHE A N 1
ATOM 1017 C CA . PHE A 1 126 ? -2.841 2.313 -11.527 1.00 97.56 126 PHE A CA 1
ATOM 1018 C C . PHE A 1 126 ? -3.992 1.872 -12.434 1.00 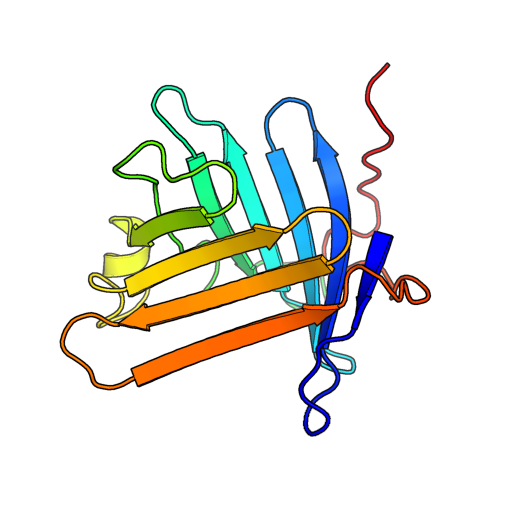97.56 126 PHE A C 1
ATOM 1020 O O . PHE A 1 126 ? -5.064 1.499 -11.942 1.00 97.56 126 PHE A O 1
ATOM 1027 N N . ASP A 1 127 ? -3.765 1.897 -13.748 1.00 95.25 127 ASP A N 1
ATOM 1028 C CA . ASP A 1 127 ? -4.750 1.480 -14.751 1.00 95.25 127 ASP A CA 1
ATOM 1029 C C . ASP A 1 127 ? -4.827 -0.053 -14.816 1.00 95.25 127 ASP A C 1
ATOM 1031 O O . ASP A 1 127 ? -3.891 -0.729 -15.247 1.00 95.25 127 ASP A O 1
ATOM 1035 N N . LEU A 1 128 ? -5.960 -0.616 -14.390 1.00 95.56 128 LEU A N 1
ATOM 1036 C CA . LEU A 1 128 ? -6.171 -2.065 -14.369 1.00 95.56 128 LEU A CA 1
ATOM 1037 C C . LEU A 1 128 ? -6.580 -2.638 -15.732 1.00 95.56 128 LEU A C 1
ATOM 1039 O O . LEU A 1 128 ? -6.695 -3.858 -15.869 1.00 95.56 128 LEU A O 1
ATOM 1043 N N . THR A 1 129 ? -6.816 -1.788 -16.735 1.00 95.44 129 THR A N 1
ATOM 1044 C CA . THR A 1 129 ? -7.162 -2.205 -18.102 1.00 95.44 129 THR A CA 1
ATOM 1045 C C . THR A 1 129 ? -5.935 -2.535 -18.952 1.00 95.44 129 THR A C 1
ATOM 1047 O O . THR A 1 129 ? -6.059 -3.249 -19.949 1.00 95.44 129 THR A O 1
ATOM 1050 N N . ALA A 1 130 ? -4.751 -2.075 -18.536 1.00 94.94 130 ALA A N 1
ATOM 1051 C CA . ALA A 1 130 ? -3.496 -2.200 -19.270 1.00 94.94 130 ALA A CA 1
ATOM 1052 C C . ALA A 1 130 ? -2.422 -2.919 -18.424 1.00 94.94 130 ALA A C 1
ATOM 1054 O O . ALA A 1 130 ? -1.546 -2.271 -17.848 1.00 94.94 130 ALA A O 1
ATOM 1055 N N . PRO A 1 131 ? -2.470 -4.262 -18.309 1.00 95.44 131 PRO A N 1
ATOM 1056 C CA . PRO A 1 131 ? -1.448 -5.004 -17.578 1.00 95.44 131 PRO A CA 1
ATOM 1057 C C . PRO A 1 131 ? -0.075 -4.873 -18.252 1.00 95.44 131 PRO A C 1
ATOM 1059 O O . PRO A 1 131 ? 0.028 -4.849 -19.479 1.00 95.44 131 PRO A O 1
ATOM 1062 N N . VAL A 1 132 ? 0.978 -4.858 -17.437 1.00 95.88 132 VAL A N 1
ATOM 1063 C CA . VAL A 1 132 ? 2.381 -4.831 -17.878 1.00 95.88 132 VAL A CA 1
ATOM 1064 C C . VAL A 1 132 ? 3.109 -6.115 -17.486 1.00 95.88 132 VAL A C 1
ATOM 1066 O O . VAL A 1 132 ? 2.623 -6.895 -16.657 1.00 95.88 132 VAL A O 1
ATOM 1069 N N . ASP A 1 133 ? 4.295 -6.329 -18.060 1.00 94.44 133 ASP A N 1
ATOM 1070 C CA . ASP A 1 133 ? 5.167 -7.426 -17.645 1.00 94.44 133 ASP A CA 1
ATOM 1071 C C . ASP A 1 133 ? 5.538 -7.282 -16.160 1.00 94.44 133 ASP A C 1
ATOM 1073 O O . ASP A 1 133 ? 5.869 -6.181 -15.699 1.00 94.44 133 ASP A O 1
ATOM 1077 N N . PRO A 1 134 ? 5.476 -8.375 -15.378 1.00 91.56 134 PRO A N 1
ATOM 1078 C CA . PRO A 1 134 ? 5.797 -8.314 -13.965 1.00 91.56 134 PRO A CA 1
ATOM 1079 C C . PRO A 1 134 ? 7.276 -7.941 -13.767 1.00 91.56 134 PRO A C 1
ATOM 1081 O O . PRO A 1 134 ? 8.146 -8.507 -14.435 1.00 91.56 134 PRO A O 1
ATOM 1084 N N . PRO A 1 135 ? 7.585 -7.030 -12.828 1.00 92.12 135 PRO A N 1
ATOM 1085 C CA . PRO A 1 135 ? 8.966 -6.738 -12.465 1.00 92.12 135 PRO A CA 1
ATOM 1086 C C . PRO A 1 135 ? 9.603 -7.947 -11.751 1.00 92.12 135 PRO A C 1
ATOM 1088 O O . PRO A 1 135 ? 8.895 -8.900 -11.391 1.00 92.12 135 PRO A O 1
ATOM 1091 N N . PRO A 1 136 ? 10.928 -7.921 -11.499 1.00 92.75 136 PRO A N 1
ATOM 1092 C CA . PRO A 1 136 ? 11.574 -8.885 -10.611 1.00 92.75 136 PRO A CA 1
ATOM 1093 C C . PRO A 1 136 ? 10.868 -8.991 -9.250 1.00 92.75 136 PRO A C 1
ATOM 1095 O O . PRO A 1 136 ? 10.079 -8.135 -8.864 1.00 92.75 136 PRO A O 1
ATOM 1098 N N . ALA A 1 137 ? 11.171 -10.038 -8.485 1.00 92.69 137 ALA A N 1
ATOM 1099 C CA . ALA A 1 137 ? 10.694 -10.123 -7.107 1.00 92.69 137 ALA A CA 1
ATOM 1100 C C . ALA A 1 137 ? 11.138 -8.887 -6.289 1.00 92.69 137 ALA A C 1
ATOM 1102 O O . ALA A 1 137 ? 12.282 -8.440 -6.472 1.00 92.69 137 ALA A O 1
ATOM 1103 N N . PRO A 1 138 ? 10.290 -8.350 -5.385 1.00 95.25 138 PRO A N 1
ATOM 1104 C CA . PRO A 1 138 ? 10.762 -7.430 -4.360 1.00 95.25 138 PRO A CA 1
ATOM 1105 C C . PRO A 1 138 ? 11.764 -8.121 -3.445 1.00 95.25 138 PRO A C 1
ATOM 1107 O O . PRO A 1 138 ? 11.743 -9.349 -3.293 1.00 95.25 138 PRO A O 1
ATOM 1110 N N . TRP A 1 139 ? 12.629 -7.313 -2.844 1.00 95.88 139 TRP A N 1
ATOM 1111 C CA . TRP A 1 139 ? 13.691 -7.804 -1.979 1.00 95.88 139 TRP A CA 1
ATOM 1112 C C . TRP A 1 139 ? 13.126 -8.575 -0.784 1.00 95.88 139 TRP A C 1
ATOM 1114 O O . TRP A 1 139 ? 12.167 -8.133 -0.154 1.00 95.88 139 TRP A O 1
ATOM 1124 N N . GLY A 1 140 ? 13.709 -9.738 -0.483 1.00 92.69 140 GLY A N 1
ATOM 1125 C CA . GLY A 1 140 ? 13.316 -10.588 0.649 1.00 92.69 140 GLY A CA 1
ATOM 1126 C C . GLY A 1 140 ? 12.099 -11.486 0.399 1.00 92.69 140 GLY A C 1
ATOM 1127 O O . GLY A 1 140 ? 11.627 -12.150 1.323 1.00 92.69 140 GLY A O 1
ATOM 1128 N N . TYR A 1 141 ? 11.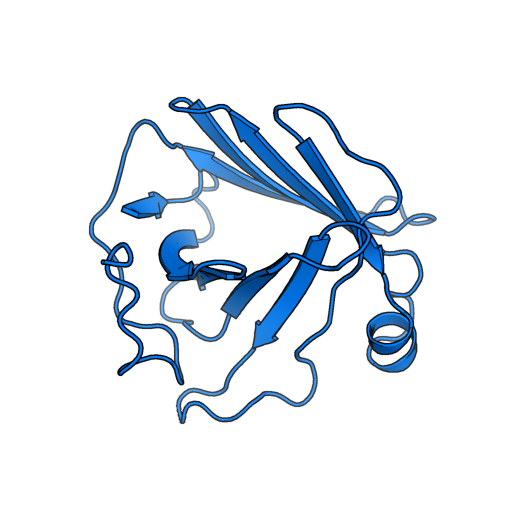593 -11.528 -0.836 1.00 89.38 141 TYR A N 1
ATOM 1129 C CA . TYR A 1 141 ? 10.439 -12.335 -1.248 1.00 89.38 141 TYR A CA 1
ATOM 1130 C C . TYR A 1 141 ? 10.707 -13.142 -2.525 1.00 89.38 141 TYR A C 1
ATOM 1132 O O . TYR A 1 141 ? 9.769 -13.550 -3.220 1.00 89.38 141 TYR A O 1
ATOM 1140 N N . GLU A 1 142 ? 11.967 -13.381 -2.869 1.00 84.19 142 GLU A N 1
ATOM 1141 C CA . GLU A 1 142 ? 12.389 -14.101 -4.071 1.00 84.19 142 GLU A CA 1
ATOM 1142 C C . GLU A 1 142 ? 11.752 -15.498 -4.149 1.00 84.19 142 GLU A C 1
ATOM 1144 O O . GLU A 1 142 ? 11.167 -15.833 -5.179 1.00 84.19 142 GLU A O 1
ATOM 1149 N N . ASP A 1 143 ? 11.728 -16.223 -3.027 1.00 69.75 143 ASP A N 1
ATOM 1150 C CA . ASP A 1 143 ? 11.280 -17.625 -2.932 1.00 69.75 143 ASP A CA 1
ATOM 1151 C C . ASP A 1 143 ? 9.805 -17.796 -2.544 1.00 69.75 143 ASP A C 1
ATOM 1153 O O . ASP A 1 143 ? 9.328 -18.899 -2.269 1.00 69.75 143 ASP A O 1
ATOM 1157 N N . THR A 1 144 ? 9.062 -16.696 -2.462 1.00 62.88 144 THR A N 1
ATOM 1158 C CA . THR A 1 144 ? 7.670 -16.745 -2.018 1.00 62.88 144 THR A CA 1
ATOM 1159 C C . THR A 1 144 ? 6.745 -16.814 -3.238 1.00 62.88 144 THR A C 1
ATOM 1161 O O . THR A 1 144 ? 6.529 -15.827 -3.940 1.00 62.88 144 THR A O 1
ATOM 1164 N N . GLU A 1 145 ? 6.200 -17.998 -3.516 1.00 56.41 145 GLU A N 1
ATOM 1165 C CA . GLU A 1 145 ? 5.189 -18.226 -4.558 1.00 56.41 145 GLU A CA 1
ATOM 1166 C C . GLU A 1 145 ? 3.792 -18.327 -3.928 1.00 56.41 145 GLU A C 1
ATOM 1168 O O . GLU A 1 145 ? 3.555 -19.236 -3.132 1.00 56.41 145 GLU A O 1
ATOM 1173 N N . PRO A 1 146 ? 2.849 -17.422 -4.243 1.00 54.31 146 PRO A N 1
ATOM 1174 C CA . PRO A 1 146 ? 1.445 -17.634 -3.892 1.00 54.31 146 PRO A CA 1
ATOM 1175 C C . PRO A 1 146 ? 0.685 -17.852 -5.178 1.00 54.31 146 PRO A C 1
ATOM 1177 O O . PRO A 1 146 ? 0.206 -16.961 -5.878 1.00 54.31 146 PRO A O 1
ATOM 1180 N N . THR A 1 147 ? 0.670 -19.125 -5.484 1.00 53.84 147 THR A N 1
ATOM 1181 C CA . THR A 1 147 ? -0.148 -19.787 -6.464 1.00 53.84 147 THR A CA 1
ATOM 1182 C C . THR A 1 147 ? -1.504 -19.984 -5.796 1.00 53.84 147 THR A C 1
ATOM 1184 O O . THR A 1 147 ? -1.563 -20.328 -4.619 1.00 53.84 147 THR A O 1
ATOM 1187 N N . HIS A 1 148 ? -2.603 -19.671 -6.481 1.00 45.72 148 HIS A N 1
ATOM 1188 C CA . HIS A 1 148 ? -3.953 -19.884 -5.950 1.00 45.72 148 HIS A CA 1
ATOM 1189 C C . HIS A 1 148 ? -4.029 -21.225 -5.198 1.00 45.72 148 HIS A C 1
ATOM 1191 O O . HIS A 1 148 ? -3.663 -22.256 -5.761 1.00 45.72 148 HIS A O 1
ATOM 1197 N N . GLY A 1 149 ? -4.426 -21.172 -3.921 1.00 43.38 149 GLY A N 1
ATOM 1198 C CA . GLY A 1 149 ? -4.448 -22.331 -3.031 1.00 43.38 149 GLY A CA 1
ATOM 1199 C C . GLY A 1 149 ? -5.230 -23.498 -3.633 1.00 43.38 149 GLY A C 1
ATOM 1200 O O . GLY A 1 149 ? -6.255 -23.286 -4.283 1.00 43.38 149 GLY A O 1
ATOM 1201 N N . GLY A 1 150 ? -4.701 -24.708 -3.441 1.00 34.38 150 GLY A N 1
ATOM 1202 C CA . GLY A 1 150 ? -5.421 -25.952 -3.722 1.00 34.38 150 GLY A CA 1
ATOM 1203 C C . GLY A 1 150 ? -6.631 -26.171 -2.824 1.00 34.38 150 GLY A C 1
ATOM 1204 O O . GLY A 1 150 ? -6.842 -25.377 -1.877 1.00 34.38 150 GLY A O 1
#

Radius of gyration: 15.08 Å; Cα contacts (8 Å, |Δi|>4): 357; chains: 1; bounding box: 37×46×37 Å

Foldseek 3Di:
DKFWWPDPPWTKIWDQFADDPFKTWIFIDTPPARQWIWIWGDDPVFIWTWTFGADQQQHGDQQGRWWFTFPDNADPFKTKGATDPVNCVSDPQRNQKIWMWGHDPQAKTKIKIDRPPDPDIDMIMTGSVDGDDDDQHRRNCNPPHHDPDD

pLDDT: mean 92.42, std 10.75, range [34.38, 98.75]

Solvent-accessible surface area (backbone atoms only — not comparable to full-atom values): 8002 Å² total; per-residue (Å²): 92,19,24,45,41,76,55,88,90,57,60,32,37,45,26,54,61,30,48,55,101,51,37,38,38,34,34,41,28,48,69,91,45,33,32,37,28,42,36,40,35,64,49,101,82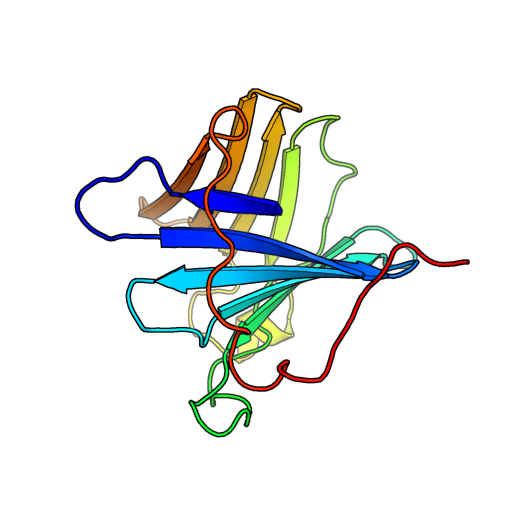,47,44,33,43,28,37,43,29,24,38,92,87,28,47,74,42,96,83,39,66,36,43,15,36,33,88,62,90,55,56,100,40,37,41,53,23,39,33,33,71,68,21,34,69,74,37,87,84,38,52,45,28,34,39,34,46,34,47,44,90,77,44,38,38,34,46,35,40,39,38,68,96,52,102,52,74,49,77,49,46,26,43,56,73,55,73,46,84,70,74,80,67,38,40,65,43,74,88,66,79,41,62,81,77,132